Protein AF-A0A392RJW7-F1 (afdb_monomer)

Structure (mmCIF, N/CA/C/O backbone):
data_AF-A0A392RJW7-F1
#
_entry.id   AF-A0A392RJW7-F1
#
loop_
_atom_site.group_PDB
_atom_site.id
_atom_site.type_symbol
_atom_site.label_atom_id
_atom_site.label_alt_id
_atom_site.label_comp_id
_atom_site.label_asym_id
_atom_site.label_entity_id
_atom_site.label_seq_id
_atom_site.pdbx_PDB_ins_code
_atom_site.Cartn_x
_atom_site.Cartn_y
_atom_site.Cartn_z
_atom_site.occupancy
_atom_site.B_iso_or_equiv
_atom_site.auth_seq_id
_atom_site.auth_comp_id
_atom_site.auth_asym_id
_atom_site.auth_atom_id
_atom_site.pdbx_PDB_model_num
ATOM 1 N N . ARG A 1 1 ? 15.825 -27.361 -52.967 1.00 42.56 1 ARG A N 1
ATOM 2 C CA . ARG A 1 1 ? 14.727 -28.196 -52.415 1.00 42.56 1 ARG A CA 1
ATOM 3 C C . ARG A 1 1 ? 14.555 -27.790 -50.959 1.00 42.56 1 ARG A C 1
ATOM 5 O O . ARG A 1 1 ? 15.511 -27.941 -50.215 1.00 42.56 1 ARG A O 1
ATOM 12 N N . GLY A 1 2 ? 13.421 -27.179 -50.606 1.00 60.03 2 GLY A N 1
ATOM 13 C CA . GLY A 1 2 ? 13.157 -26.692 -49.248 1.00 60.03 2 GLY A CA 1
ATOM 14 C C . GLY A 1 2 ? 12.877 -27.842 -48.283 1.00 60.03 2 GLY A C 1
ATOM 15 O O . GLY A 1 2 ? 12.323 -28.866 -48.684 1.00 60.03 2 GLY A O 1
ATOM 16 N N . ARG A 1 3 ? 13.305 -27.680 -47.032 1.00 63.97 3 ARG A N 1
ATOM 17 C CA . ARG A 1 3 ? 13.046 -28.620 -45.939 1.00 63.97 3 ARG A CA 1
ATOM 18 C C . ARG A 1 3 ? 11.544 -28.602 -45.637 1.00 63.97 3 ARG A C 1
ATOM 20 O O . ARG A 1 3 ? 10.955 -27.529 -45.546 1.00 63.97 3 ARG A O 1
ATOM 27 N N . THR A 1 4 ? 10.916 -29.767 -45.520 1.00 59.84 4 THR A N 1
ATOM 28 C CA . THR A 1 4 ? 9.523 -29.871 -45.067 1.00 59.84 4 THR A CA 1
ATOM 29 C C . THR A 1 4 ? 9.459 -29.436 -43.609 1.00 59.84 4 THR A C 1
ATOM 31 O O . THR A 1 4 ? 9.962 -30.140 -42.737 1.00 59.84 4 THR A O 1
ATOM 34 N N . VAL A 1 5 ? 8.897 -28.253 -43.378 1.00 61.53 5 VAL A N 1
ATOM 35 C CA . VAL A 1 5 ? 8.607 -27.700 -42.052 1.00 61.53 5 VAL A CA 1
ATOM 36 C C . VAL A 1 5 ? 7.515 -28.570 -41.429 1.00 61.53 5 VAL A C 1
ATOM 38 O O . VAL A 1 5 ? 6.414 -28.649 -41.972 1.00 61.53 5 VAL A O 1
ATOM 41 N N . VAL A 1 6 ? 7.840 -29.293 -40.355 1.00 71.94 6 VAL A N 1
ATOM 42 C CA . VAL A 1 6 ? 6.910 -30.218 -39.678 1.00 71.94 6 VAL A CA 1
ATOM 43 C C . VAL A 1 6 ? 6.110 -29.466 -38.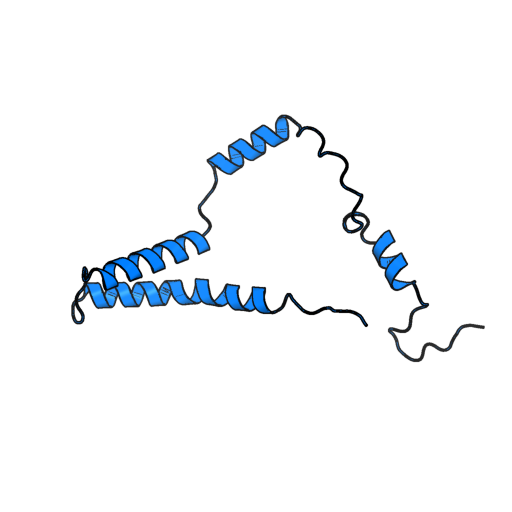615 1.00 71.94 6 VAL A C 1
ATOM 45 O O . VAL A 1 6 ? 4.951 -29.787 -38.361 1.00 71.94 6 VAL A O 1
ATOM 48 N N . ASN A 1 7 ? 6.705 -28.423 -38.038 1.00 72.69 7 ASN A N 1
ATOM 49 C CA . ASN A 1 7 ? 6.093 -27.546 -37.056 1.00 72.69 7 ASN A CA 1
ATOM 50 C C . ASN A 1 7 ? 6.225 -26.082 -37.500 1.00 72.69 7 ASN A C 1
ATOM 52 O O . ASN A 1 7 ? 7.284 -25.665 -37.955 1.00 72.69 7 ASN A O 1
ATOM 56 N N . ALA A 1 8 ? 5.177 -25.277 -37.311 1.00 70.19 8 ALA A N 1
ATOM 57 C CA . ALA A 1 8 ? 5.184 -23.839 -37.605 1.00 70.19 8 ALA A CA 1
ATOM 58 C C . ALA A 1 8 ? 6.285 -23.048 -36.861 1.00 70.19 8 ALA A C 1
ATOM 60 O O . ALA A 1 8 ? 6.566 -21.909 -37.222 1.00 70.19 8 ALA A O 1
ATOM 61 N N . TRP A 1 9 ? 6.905 -23.650 -35.842 1.00 69.88 9 TRP A N 1
ATOM 62 C CA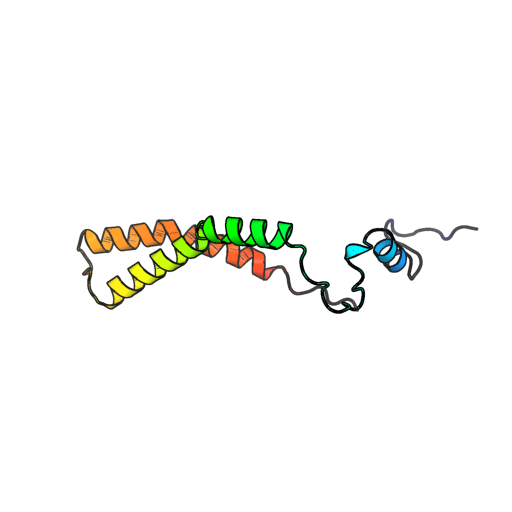 . TRP A 1 9 ? 8.007 -23.082 -35.064 1.00 69.88 9 TRP A CA 1
ATOM 63 C C . TRP A 1 9 ? 9.393 -23.635 -35.432 1.00 69.88 9 TRP A C 1
ATOM 65 O O . TRP A 1 9 ? 10.384 -23.224 -34.820 1.00 69.88 9 TRP A O 1
ATOM 75 N N . ASP A 1 10 ? 9.491 -24.541 -36.413 1.00 77.69 10 ASP A N 1
ATOM 76 C CA . ASP A 1 10 ? 10.781 -25.038 -36.893 1.00 77.69 10 ASP A CA 1
ATOM 77 C C . ASP A 1 10 ? 11.534 -23.908 -37.599 1.00 77.69 10 ASP A C 1
ATOM 79 O O . ASP A 1 10 ? 11.082 -23.342 -38.594 1.00 77.69 10 ASP A O 1
ATOM 83 N N . HIS A 1 11 ? 12.717 -23.599 -37.091 1.00 78.56 11 HIS A N 1
ATOM 84 C CA . HIS A 1 11 ? 13.624 -22.620 -37.667 1.00 78.56 11 HIS A CA 1
ATOM 85 C C . HIS A 1 11 ? 15.017 -23.229 -37.772 1.00 78.56 11 HIS A C 1
ATOM 87 O O . HIS A 1 11 ? 15.367 -24.172 -37.057 1.00 78.56 11 HIS A O 1
ATOM 93 N N . GLU A 1 12 ? 15.824 -22.707 -38.692 1.00 81.88 12 GLU A N 1
ATOM 94 C CA . GLU A 1 12 ? 17.213 -23.136 -38.801 1.00 81.88 12 GLU A CA 1
ATOM 95 C C . GLU A 1 12 ? 17.966 -22.819 -37.505 1.00 81.88 12 GLU A C 1
ATOM 97 O O . GLU A 1 12 ? 17.733 -21.787 -36.867 1.00 81.88 12 GLU A O 1
ATOM 102 N N . ALA A 1 13 ? 18.865 -23.718 -37.099 1.00 80.38 13 ALA A N 1
ATOM 103 C CA . ALA A 1 13 ? 19.672 -23.523 -35.903 1.00 80.38 13 ALA A CA 1
ATOM 104 C C . ALA A 1 13 ? 20.426 -22.185 -36.006 1.00 80.38 13 ALA A C 1
ATOM 106 O O . ALA A 1 13 ? 21.161 -21.952 -36.961 1.00 80.38 13 ALA A O 1
ATOM 107 N N . GLY A 1 14 ? 20.207 -21.294 -35.037 1.00 80.25 14 GLY A N 1
ATOM 108 C CA . GLY A 1 14 ? 20.784 -19.946 -35.021 1.00 80.25 14 GLY A CA 1
ATOM 109 C C . GLY A 1 14 ? 19.898 -18.837 -35.605 1.00 80.25 14 GLY A C 1
ATOM 110 O O . GLY A 1 14 ? 20.158 -17.673 -35.308 1.00 80.25 14 GLY A O 1
ATOM 111 N N . TYR A 1 15 ? 18.815 -19.150 -36.332 1.00 85.19 15 TYR A N 1
ATOM 112 C CA . TYR A 1 15 ? 17.902 -18.137 -36.887 1.00 85.19 15 TYR A CA 1
ATOM 113 C C . TYR A 1 15 ? 17.269 -17.266 -35.798 1.00 85.19 15 TYR A C 1
ATOM 115 O O . TYR A 1 15 ? 17.262 -16.047 -35.919 1.00 85.19 15 TYR A O 1
ATOM 123 N N . MET A 1 16 ? 16.796 -17.867 -34.700 1.00 81.69 16 MET A N 1
ATOM 124 C CA . MET A 1 16 ? 16.212 -17.099 -33.594 1.00 81.69 16 MET A CA 1
ATOM 125 C C . MET A 1 16 ? 17.242 -16.195 -32.914 1.00 81.69 16 MET A C 1
ATOM 127 O O . MET A 1 16 ? 16.924 -15.059 -32.586 1.00 81.69 16 MET A O 1
ATOM 131 N N . MET A 1 17 ? 18.485 -16.657 -32.758 1.00 78.38 17 MET A N 1
ATOM 132 C CA . MET A 1 17 ? 19.566 -15.842 -32.196 1.00 78.38 17 MET A CA 1
ATOM 133 C C . MET A 1 17 ? 19.878 -14.644 -33.102 1.00 78.38 17 MET A C 1
ATOM 135 O O . MET A 1 17 ? 19.925 -13.511 -32.634 1.00 78.38 17 MET A O 1
ATOM 139 N N . TRP A 1 18 ? 20.027 -14.882 -34.408 1.00 82.75 18 TRP A N 1
ATOM 140 C CA . TRP A 1 18 ? 20.223 -13.819 -35.394 1.00 82.75 18 TRP A CA 1
ATOM 141 C C . TRP A 1 18 ? 19.052 -12.831 -35.401 1.00 82.75 18 TRP A C 1
ATOM 143 O O . TRP A 1 18 ? 19.267 -11.621 -35.336 1.00 82.75 18 TRP A O 1
ATOM 153 N N . PHE A 1 19 ? 17.817 -13.341 -35.403 1.00 81.50 19 PHE A N 1
ATOM 154 C CA . PHE A 1 19 ? 16.611 -12.524 -35.354 1.00 81.50 19 PHE A CA 1
ATOM 155 C C . PHE A 1 19 ? 16.606 -11.634 -34.110 1.00 81.50 19 PHE A C 1
ATOM 157 O O . PHE A 1 19 ? 16.348 -10.442 -34.234 1.00 81.50 19 PHE A O 1
ATOM 164 N N . TYR A 1 20 ? 16.955 -12.163 -32.933 1.00 79.06 20 TYR A N 1
ATOM 165 C CA . TYR A 1 20 ? 17.059 -11.381 -31.697 1.00 79.06 20 TYR A CA 1
ATOM 166 C C . TYR A 1 20 ? 18.135 -10.292 -31.766 1.00 79.06 20 TYR A C 1
ATOM 168 O O . TYR A 1 20 ? 17.847 -9.149 -31.417 1.00 79.06 20 TYR A O 1
ATOM 176 N N . ILE A 1 21 ? 19.336 -10.614 -32.258 1.00 76.50 21 ILE A N 1
ATOM 177 C CA . ILE A 1 21 ? 20.446 -9.655 -32.388 1.00 76.50 21 ILE A CA 1
ATOM 178 C C . ILE A 1 21 ? 20.064 -8.490 -33.313 1.00 76.50 21 ILE A C 1
ATOM 180 O O . ILE A 1 21 ? 20.352 -7.335 -33.008 1.00 76.50 21 ILE A O 1
ATOM 184 N N . VAL A 1 22 ? 19.393 -8.778 -34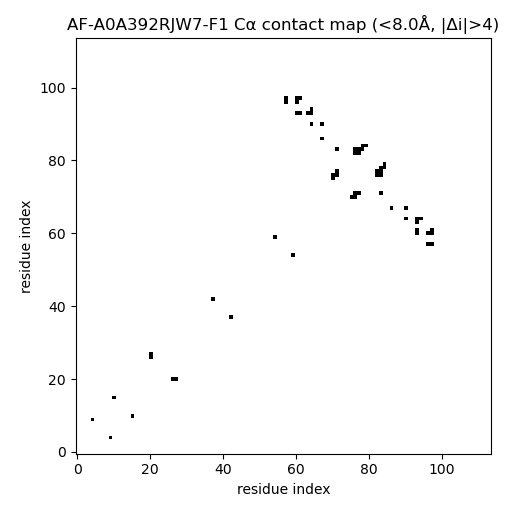.432 1.00 76.19 22 VAL A N 1
ATOM 185 C CA . VAL A 1 22 ? 19.028 -7.759 -35.428 1.00 76.19 22 VAL A CA 1
ATOM 186 C C . VAL A 1 22 ? 17.786 -6.962 -35.018 1.00 76.19 22 VAL A C 1
ATOM 188 O O . VAL A 1 22 ? 17.737 -5.755 -35.239 1.00 76.19 22 VAL A O 1
ATOM 191 N N . SER A 1 23 ? 16.777 -7.606 -34.422 1.00 76.88 23 SER A N 1
ATOM 192 C CA . SER A 1 23 ? 15.519 -6.938 -34.045 1.00 76.88 23 SER A CA 1
ATOM 193 C C . SER A 1 23 ? 15.601 -6.166 -32.727 1.00 76.88 23 SER A C 1
ATOM 195 O O . SER A 1 23 ? 14.840 -5.219 -32.539 1.00 76.88 23 SER A O 1
ATOM 197 N N . HIS A 1 24 ? 16.520 -6.531 -31.827 1.00 70.19 24 HIS A N 1
ATOM 198 C CA . HIS A 1 24 ? 16.652 -5.912 -30.506 1.00 70.19 24 HIS A CA 1
ATOM 199 C C . HIS A 1 24 ? 18.087 -5.429 -30.235 1.00 70.19 24 HIS A C 1
ATOM 201 O O . HIS A 1 24 ? 18.726 -5.898 -29.290 1.00 70.19 24 HIS A O 1
ATOM 207 N N . PRO A 1 25 ? 18.599 -4.443 -30.996 1.00 61.66 25 PRO A N 1
ATOM 208 C CA . PRO A 1 25 ? 19.969 -3.945 -30.835 1.00 61.66 25 PRO A CA 1
ATOM 209 C C . PRO A 1 25 ? 20.255 -3.379 -29.431 1.00 61.66 25 PRO A C 1
ATOM 211 O O . PRO A 1 25 ? 21.397 -3.391 -28.988 1.00 61.66 25 PRO A O 1
ATOM 214 N N . ILE A 1 26 ? 19.220 -2.943 -28.702 1.00 62.50 26 ILE A N 1
ATOM 215 C CA . ILE A 1 26 ? 19.312 -2.424 -27.324 1.00 62.50 26 ILE A CA 1
ATOM 216 C C . ILE A 1 26 ? 19.550 -3.546 -26.292 1.00 62.50 26 ILE A C 1
ATOM 218 O O . ILE A 1 26 ? 20.050 -3.285 -25.202 1.00 62.50 26 ILE A O 1
ATOM 222 N N . LEU A 1 27 ? 19.198 -4.799 -26.612 1.00 57.84 27 LEU A N 1
ATOM 223 C CA . LEU A 1 27 ? 19.324 -5.943 -25.697 1.00 57.84 27 LEU A CA 1
ATOM 224 C C . LEU A 1 27 ? 20.648 -6.700 -25.846 1.00 57.84 27 LEU A C 1
ATOM 226 O O . LEU A 1 27 ? 20.948 -7.554 -25.011 1.00 57.84 27 LEU A O 1
ATOM 230 N N . CYS A 1 28 ? 21.451 -6.403 -26.871 1.00 56.56 28 CYS A N 1
ATOM 231 C CA . CYS A 1 28 ? 22.839 -6.844 -26.887 1.00 56.56 28 CYS A CA 1
ATOM 232 C C . CYS A 1 28 ? 23.588 -6.049 -25.813 1.00 56.56 28 CYS A C 1
ATOM 234 O O . CYS A 1 28 ? 23.638 -4.823 -25.915 1.00 56.56 28 CYS A O 1
ATOM 236 N N . PRO A 1 29 ? 24.179 -6.701 -24.796 1.00 55.22 29 PRO A N 1
ATOM 237 C CA . PRO A 1 29 ? 25.005 -6.003 -23.832 1.00 55.22 29 PRO A CA 1
ATOM 238 C C . PRO A 1 29 ? 26.271 -5.561 -24.565 1.00 55.22 29 PRO A C 1
ATOM 240 O O . PRO A 1 29 ? 27.254 -6.296 -24.656 1.00 55.22 29 PRO A O 1
ATOM 243 N N . VAL A 1 30 ? 26.229 -4.363 -25.144 1.00 59.69 30 VAL A N 1
ATOM 244 C CA . VAL A 1 30 ? 27.434 -3.614 -25.476 1.00 59.69 30 VAL A CA 1
ATOM 245 C C . VAL A 1 30 ? 28.185 -3.528 -24.156 1.00 59.69 30 VAL A C 1
ATOM 247 O O . VAL A 1 30 ? 27.618 -3.050 -23.173 1.00 59.69 30 VAL A O 1
ATOM 250 N N . GLN A 1 31 ? 29.394 -4.096 -24.091 1.00 61.31 31 GLN A N 1
ATOM 251 C CA . GLN A 1 31 ? 30.247 -3.972 -22.910 1.00 61.31 31 GLN A CA 1
ATOM 252 C C . GLN A 1 31 ? 30.270 -2.490 -22.554 1.00 61.31 31 GLN A C 1
ATOM 254 O O . GLN A 1 31 ? 30.708 -1.685 -23.373 1.00 61.31 31 GLN A O 1
ATOM 259 N N . ALA A 1 32 ? 29.669 -2.137 -21.417 1.00 56.66 32 ALA A N 1
ATOM 260 C CA . ALA A 1 32 ? 29.428 -0.749 -21.076 1.00 56.66 32 ALA A CA 1
ATOM 261 C C . ALA A 1 32 ? 30.790 -0.068 -20.938 1.00 56.66 32 ALA A C 1
ATOM 263 O O . ALA A 1 32 ? 31.496 -0.267 -19.950 1.00 56.66 32 ALA A O 1
ATOM 264 N N . ALA A 1 33 ? 31.185 0.679 -21.970 1.00 65.44 33 ALA A N 1
ATOM 265 C CA . ALA A 1 33 ? 32.205 1.697 -21.822 1.00 65.44 33 ALA A CA 1
ATOM 266 C C . ALA A 1 33 ? 31.733 2.650 -20.718 1.00 65.44 33 ALA A C 1
ATOM 268 O O . ALA A 1 33 ? 30.520 2.820 -20.551 1.00 65.44 33 ALA A O 1
ATOM 269 N N . GLU A 1 34 ? 32.682 3.208 -19.960 1.00 62.47 34 GLU A N 1
ATOM 270 C CA . GLU A 1 34 ? 32.399 4.167 -18.889 1.00 62.47 34 GLU A CA 1
ATOM 271 C C . GLU A 1 34 ? 31.282 5.121 -19.307 1.00 62.47 34 GLU A C 1
ATOM 273 O O . GLU A 1 34 ? 31.311 5.687 -20.404 1.00 62.47 34 GLU A O 1
ATOM 278 N N . GLU A 1 35 ? 30.264 5.215 -18.451 1.00 68.19 35 GLU A N 1
ATOM 279 C CA . GLU A 1 35 ? 29.070 5.995 -18.734 1.00 68.19 35 GLU A CA 1
ATOM 280 C C . GLU A 1 35 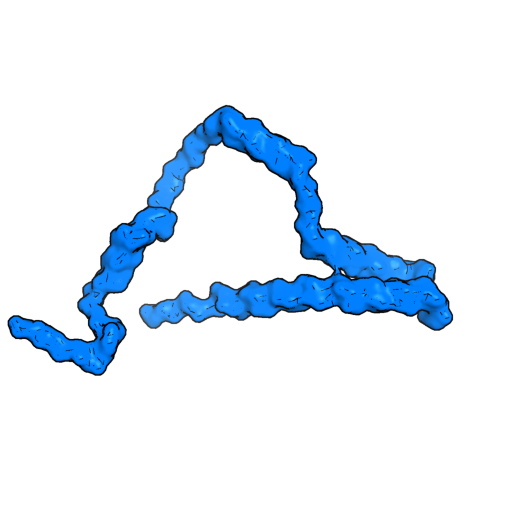? 29.521 7.438 -19.010 1.00 68.19 35 GLU A C 1
ATOM 282 O O . GLU A 1 35 ? 30.159 8.047 -18.143 1.00 68.19 35 GLU A O 1
ATOM 287 N N . PRO A 1 36 ? 29.295 7.976 -20.224 1.00 73.50 36 PRO A N 1
ATOM 288 C CA . PRO A 1 36 ? 29.755 9.315 -20.547 1.00 73.50 36 PRO A CA 1
ATOM 289 C C . PRO A 1 36 ? 29.151 10.310 -19.548 1.00 73.50 36 PRO A C 1
ATOM 291 O O . PRO A 1 36 ? 28.025 10.094 -19.082 1.00 73.50 36 PRO A O 1
ATOM 294 N N . PRO A 1 37 ? 29.868 11.400 -19.213 1.00 78.94 37 PRO A N 1
ATOM 295 C CA . PRO A 1 37 ? 29.366 12.382 -18.264 1.00 78.94 37 PRO A CA 1
ATOM 296 C C . PRO A 1 37 ? 27.984 12.857 -18.711 1.00 78.94 37 PRO A C 1
ATOM 298 O O . PRO A 1 37 ? 27.776 13.196 -19.883 1.00 78.94 37 PRO A O 1
ATOM 301 N N . ARG A 1 38 ? 27.024 12.818 -17.781 1.00 81.00 38 ARG A N 1
ATOM 302 C CA . ARG A 1 38 ? 25.633 13.153 -18.086 1.00 81.00 38 ARG A CA 1
ATOM 303 C C . ARG A 1 38 ? 25.563 14.594 -18.595 1.00 81.00 38 ARG A C 1
ATOM 305 O O . ARG A 1 38 ? 26.249 15.467 -18.064 1.00 81.00 38 ARG A O 1
ATOM 312 N N . PRO A 1 39 ? 24.754 14.868 -19.628 1.00 89.25 39 PRO A N 1
ATOM 313 C CA . PRO A 1 39 ? 24.609 16.226 -20.118 1.00 89.25 39 PRO A CA 1
ATOM 314 C C . PRO A 1 39 ? 23.931 17.101 -19.046 1.00 89.25 39 PRO A C 1
ATOM 316 O O . PRO A 1 39 ? 23.009 16.621 -18.384 1.00 89.25 39 PRO A O 1
ATOM 319 N N . PRO A 1 40 ? 24.297 18.391 -18.918 1.00 82.69 40 PRO A N 1
ATOM 320 C CA . PRO A 1 40 ? 23.777 19.280 -17.869 1.00 82.69 40 PRO A CA 1
ATOM 321 C C . PRO A 1 40 ? 22.247 19.357 -17.842 1.00 82.69 40 PRO A C 1
ATOM 323 O O . PRO A 1 40 ? 21.620 19.389 -16.790 1.00 82.69 40 PRO A O 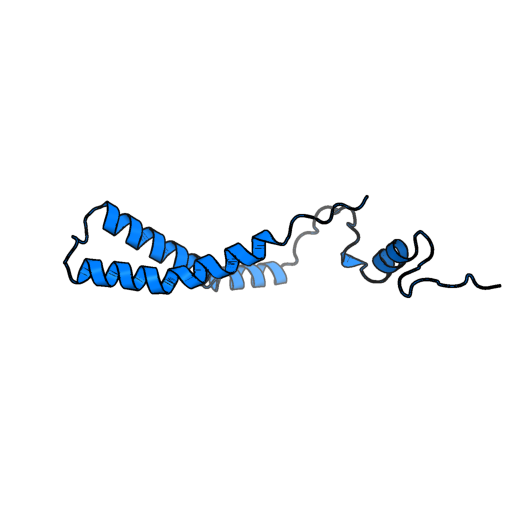1
ATOM 326 N N . ASN A 1 41 ? 21.625 19.317 -19.021 1.00 85.88 41 ASN A N 1
ATOM 327 C CA . ASN A 1 41 ? 20.172 19.361 -19.171 1.00 85.88 41 ASN A CA 1
ATOM 328 C C . ASN A 1 41 ? 19.489 18.168 -18.481 1.00 85.88 41 ASN A C 1
ATOM 330 O O . ASN A 1 41 ? 18.368 18.286 -18.005 1.00 85.88 41 ASN A O 1
ATOM 334 N N . LEU A 1 42 ? 20.163 17.017 -18.436 1.00 83.44 42 LEU A N 1
ATOM 335 C CA . LEU A 1 42 ? 19.656 15.805 -17.803 1.00 83.44 42 LEU A CA 1
ATOM 336 C C . LEU A 1 42 ? 19.833 15.855 -16.280 1.00 83.44 42 LEU A C 1
ATOM 338 O O . LEU A 1 42 ? 18.980 15.341 -15.568 1.00 83.44 42 LEU A O 1
ATOM 342 N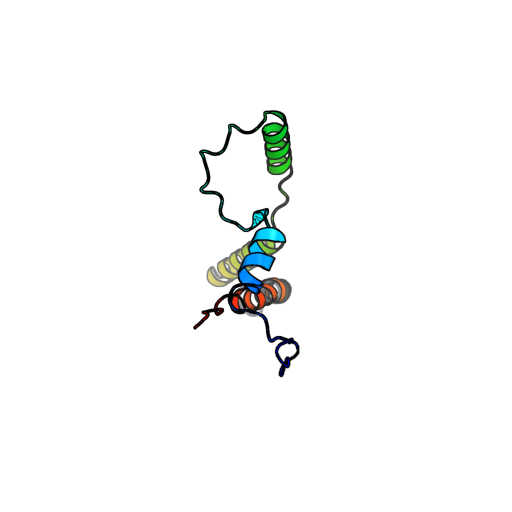 N . GLU A 1 43 ? 20.868 16.528 -15.771 1.00 83.88 43 GLU A N 1
ATOM 343 C CA . GLU A 1 43 ? 21.011 16.793 -14.331 1.00 83.88 43 GLU A CA 1
ATOM 344 C C . GLU A 1 43 ? 19.898 17.703 -13.807 1.00 83.88 43 GLU A C 1
ATOM 346 O O . GLU A 1 43 ? 19.339 17.429 -12.749 1.00 83.88 43 GLU A O 1
ATOM 351 N N . VAL A 1 44 ? 19.521 18.733 -14.575 1.00 84.38 44 VAL A N 1
ATOM 352 C CA . VAL A 1 44 ? 18.394 19.617 -14.231 1.00 84.38 44 VAL A CA 1
ATOM 353 C C . VAL A 1 44 ? 17.086 18.829 -14.160 1.00 84.38 44 VAL A C 1
ATOM 355 O O . VAL A 1 44 ? 16.362 18.946 -13.177 1.00 84.38 44 VAL A O 1
ATOM 358 N N . LEU A 1 45 ? 16.814 17.968 -15.147 1.00 86.38 45 LEU A N 1
ATOM 359 C CA . LEU A 1 45 ? 15.612 17.127 -15.150 1.00 86.38 45 LEU A CA 1
ATOM 360 C C . LEU A 1 45 ? 15.590 16.127 -13.985 1.00 86.38 45 LEU A C 1
ATOM 362 O O . LEU A 1 45 ? 14.532 15.899 -13.405 1.00 86.38 45 LEU A O 1
ATOM 366 N N . ILE A 1 46 ? 16.739 15.545 -13.619 1.00 84.38 46 ILE A N 1
ATOM 367 C CA . ILE A 1 46 ? 16.844 14.662 -12.448 1.00 84.38 46 ILE A CA 1
ATOM 368 C C . ILE A 1 46 ? 16.580 15.449 -11.164 1.00 84.38 46 ILE A C 1
ATOM 370 O O . ILE A 1 46 ? 15.774 15.008 -10.354 1.00 84.38 46 ILE A O 1
ATOM 374 N N . ALA A 1 47 ? 17.199 16.618 -10.990 1.00 83.25 47 ALA A N 1
ATOM 375 C CA . ALA A 1 47 ? 17.006 17.447 -9.802 1.00 83.25 47 ALA A CA 1
ATOM 376 C C . ALA A 1 47 ? 15.547 17.918 -9.659 1.00 83.25 47 ALA A C 1
ATOM 378 O O . ALA A 1 47 ? 14.978 17.890 -8.565 1.00 83.25 47 ALA A O 1
ATOM 379 N N . GLU A 1 48 ? 14.907 18.303 -10.765 1.00 82.00 48 GLU A N 1
ATOM 380 C CA . GLU A 1 48 ? 13.478 18.623 -10.797 1.00 82.00 48 GLU A CA 1
ATOM 381 C C . GLU A 1 48 ? 12.615 17.400 -10.466 1.00 82.00 48 GLU A C 1
ATOM 383 O O . GLU A 1 48 ? 11.651 17.518 -9.710 1.00 82.00 48 GLU A O 1
ATOM 388 N N . GLN A 1 49 ? 12.957 16.219 -10.983 1.00 79.19 49 GLN A N 1
ATOM 389 C CA . GLN A 1 49 ? 12.233 14.983 -10.690 1.00 79.19 49 GLN A CA 1
ATOM 390 C C . GLN A 1 49 ? 12.395 14.545 -9.227 1.00 79.19 49 GLN A C 1
ATOM 392 O O . GLN A 1 49 ? 11.418 14.120 -8.618 1.00 79.19 49 GLN A O 1
ATOM 397 N N . GLU A 1 50 ? 13.588 14.675 -8.646 1.00 80.94 50 GLU A N 1
ATOM 398 C CA . GLU A 1 50 ? 13.847 14.405 -7.227 1.00 80.94 50 GLU A CA 1
ATOM 399 C C . GLU A 1 50 ? 13.084 15.381 -6.324 1.00 80.94 50 GLU A C 1
ATOM 401 O O . GLU A 1 50 ? 12.483 14.967 -5.334 1.00 80.94 50 GLU A O 1
ATOM 406 N N . THR A 1 51 ? 13.027 16.661 -6.705 1.00 78.56 51 THR A N 1
ATOM 407 C CA . THR A 1 51 ? 12.252 17.688 -5.985 1.00 78.56 51 THR A CA 1
ATOM 408 C C . THR A 1 51 ? 10.749 17.407 -6.037 1.00 78.56 51 THR A C 1
ATOM 410 O O . THR A 1 51 ? 10.030 17.668 -5.075 1.00 78.56 51 THR A O 1
ATOM 413 N N . ASN A 1 52 ? 10.271 16.847 -7.149 1.00 75.50 52 ASN A N 1
ATOM 414 C CA . ASN A 1 52 ? 8.872 16.473 -7.353 1.00 75.50 52 ASN A CA 1
ATOM 415 C C . ASN A 1 52 ? 8.591 14.997 -7.040 1.00 75.50 52 ASN A C 1
ATOM 417 O O . ASN A 1 52 ? 7.567 14.468 -7.482 1.00 75.50 52 ASN A O 1
ATOM 421 N N . ASN A 1 53 ? 9.484 14.311 -6.321 1.00 77.88 53 ASN A N 1
ATOM 422 C CA . ASN A 1 53 ? 9.318 12.893 -6.050 1.00 77.88 53 ASN A CA 1
ATOM 423 C C . ASN A 1 53 ? 8.117 12.671 -5.120 1.00 77.88 53 ASN A C 1
ATOM 425 O O . ASN A 1 53 ? 8.186 12.872 -3.907 1.00 77.88 53 ASN A O 1
ATOM 429 N N . VAL A 1 54 ? 6.989 12.283 -5.712 1.00 76.38 54 VAL A N 1
ATOM 430 C CA . VAL A 1 54 ? 5.792 11.867 -4.984 1.00 76.38 54 VAL A CA 1
ATOM 431 C C . VAL A 1 54 ? 6.062 10.469 -4.427 1.00 76.38 54 VAL A C 1
ATOM 433 O O . VAL A 1 54 ? 6.432 9.590 -5.210 1.00 76.38 54 VAL A O 1
ATOM 436 N N . PRO A 1 55 ? 5.872 10.236 -3.114 1.00 74.75 55 PRO A N 1
ATOM 437 C CA . PRO A 1 55 ? 6.135 8.930 -2.526 1.00 74.75 55 PRO A CA 1
ATOM 438 C C . PRO A 1 55 ? 5.356 7.833 -3.261 1.00 74.75 55 PRO A C 1
ATOM 440 O O . PRO A 1 55 ? 4.181 8.017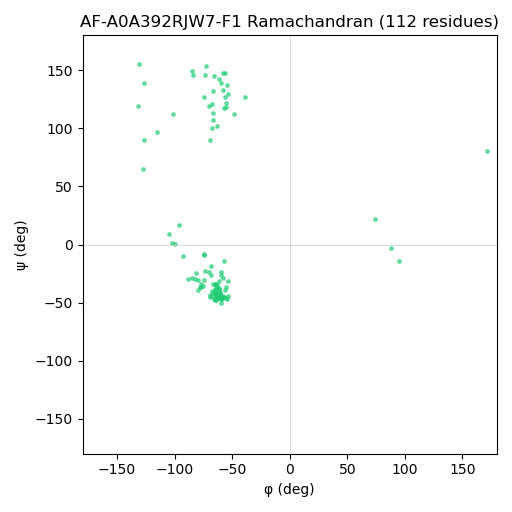 -3.603 1.00 74.75 55 PRO A O 1
ATOM 443 N N . ASP A 1 56 ? 6.011 6.693 -3.513 1.00 83.94 56 ASP A N 1
ATOM 444 C CA . ASP A 1 56 ? 5.367 5.547 -4.161 1.00 83.94 56 ASP A CA 1
ATOM 445 C C . ASP A 1 56 ? 4.140 5.167 -3.327 1.00 83.94 56 ASP A C 1
ATOM 447 O O . ASP A 1 56 ? 4.229 4.935 -2.123 1.00 83.94 56 ASP A O 1
ATOM 451 N N . THR A 1 57 ? 2.969 5.080 -3.958 1.00 84.12 57 THR A N 1
ATOM 452 C CA . THR A 1 57 ? 1.724 4.726 -3.266 1.00 84.12 57 THR A CA 1
ATOM 453 C C . THR A 1 57 ? 1.865 3.411 -2.494 1.00 84.12 57 THR A C 1
ATOM 455 O O . THR A 1 57 ? 1.268 3.243 -1.435 1.00 84.12 57 THR A O 1
ATOM 458 N N . LEU A 1 58 ? 2.691 2.480 -2.983 1.00 87.31 58 LEU A N 1
ATOM 459 C CA . LEU A 1 58 ? 2.975 1.230 -2.278 1.00 87.31 58 LEU A CA 1
ATOM 460 C C . LEU A 1 58 ? 3.903 1.398 -1.076 1.00 87.31 58 LEU A C 1
ATOM 462 O O . LEU A 1 58 ? 3.802 0.611 -0.137 1.00 87.31 58 LEU A O 1
ATOM 466 N N . GLU A 1 59 ? 4.815 2.362 -1.119 1.00 88.06 59 GLU A N 1
ATOM 467 C CA . GLU A 1 59 ? 5.657 2.728 0.019 1.00 88.06 59 GLU A CA 1
ATOM 468 C C . GLU A 1 59 ? 4.785 3.315 1.126 1.00 88.06 59 GLU A C 1
ATOM 470 O O . GLU A 1 59 ? 4.773 2.772 2.225 1.00 88.06 59 GLU A O 1
ATOM 475 N N . ILE A 1 60 ? 3.883 4.239 0.777 1.00 90.62 60 ILE A N 1
ATOM 476 C CA . ILE A 1 60 ? 2.874 4.773 1.703 1.00 90.62 60 ILE A CA 1
ATOM 477 C C . ILE A 1 60 ? 2.047 3.641 2.333 1.00 90.62 60 ILE A C 1
ATOM 479 O O . ILE A 1 60 ? 1.865 3.604 3.548 1.00 90.62 60 ILE A O 1
ATOM 483 N N . CYS A 1 61 ? 1.560 2.676 1.542 1.00 92.25 61 CYS A N 1
ATOM 484 C CA . CYS A 1 61 ? 0.807 1.543 2.093 1.00 92.25 61 CYS A CA 1
ATOM 485 C C . CYS A 1 61 ? 1.639 0.668 3.047 1.00 92.25 61 CYS A C 1
ATOM 487 O O . CYS A 1 61 ? 1.085 0.123 4.002 1.00 92.25 61 CYS A O 1
ATOM 489 N N . ARG A 1 62 ? 2.945 0.497 2.795 1.00 92.06 62 ARG A N 1
ATOM 490 C CA . ARG A 1 62 ? 3.836 -0.255 3.696 1.00 92.06 62 ARG A CA 1
ATOM 491 C C . ARG A 1 62 ? 4.059 0.490 4.998 1.00 92.06 62 ARG A C 1
ATOM 493 O O . ARG A 1 62 ? 4.000 -0.143 6.047 1.00 92.06 62 ARG A O 1
ATOM 500 N N . ASP A 1 63 ? 4.276 1.794 4.916 1.00 94.00 63 ASP A N 1
ATOM 501 C CA . ASP A 1 63 ? 4.522 2.640 6.077 1.00 94.00 63 ASP A CA 1
ATOM 502 C C . ASP A 1 63 ? 3.291 2.673 6.978 1.00 94.00 63 ASP A C 1
ATOM 504 O O . ASP A 1 63 ? 3.399 2.377 8.163 1.00 94.00 63 ASP A O 1
ATOM 508 N N . VAL A 1 64 ? 2.098 2.873 6.403 1.00 94.44 64 VAL A N 1
ATOM 509 C CA . VAL A 1 64 ? 0.827 2.811 7.145 1.00 94.44 64 VAL A CA 1
ATOM 510 C C . VAL A 1 64 ? 0.644 1.458 7.835 1.00 94.44 64 VAL A C 1
ATOM 512 O O . VAL A 1 64 ? 0.274 1.412 9.005 1.00 94.44 64 VAL A O 1
ATOM 515 N N . ARG A 1 65 ? 0.914 0.344 7.140 1.00 95.44 65 ARG A N 1
ATOM 516 C CA . ARG A 1 65 ? 0.814 -0.993 7.743 1.00 95.44 65 ARG A CA 1
ATOM 517 C C . ARG A 1 65 ? 1.800 -1.158 8.902 1.00 95.44 65 ARG A C 1
ATOM 519 O O . ARG A 1 65 ? 1.427 -1.702 9.934 1.00 95.44 65 ARG A O 1
ATOM 526 N N . ASN A 1 66 ? 3.051 -0.735 8.721 1.00 95.69 66 ASN A N 1
ATOM 527 C CA . ASN A 1 66 ? 4.086 -0.853 9.748 1.00 95.69 66 ASN A CA 1
ATOM 528 C C . ASN A 1 66 ? 3.748 -0.012 10.979 1.00 95.69 66 ASN A C 1
ATOM 530 O O . ASN A 1 66 ? 3.854 -0.519 12.087 1.00 95.69 66 ASN A O 1
ATOM 534 N N . GLU A 1 67 ? 3.295 1.224 10.781 1.00 96.25 67 GLU A N 1
ATOM 535 C CA . GLU A 1 67 ? 2.901 2.113 11.872 1.00 96.25 67 GLU A CA 1
ATOM 536 C C . GLU A 1 67 ? 1.761 1.506 12.694 1.00 96.25 67 GLU A C 1
ATOM 538 O O . GLU A 1 67 ? 1.884 1.355 13.904 1.00 96.25 67 GLU A O 1
ATOM 543 N N . ILE A 1 68 ? 0.690 1.048 12.033 1.00 95.56 68 ILE A N 1
ATOM 544 C CA . ILE A 1 68 ? -0.446 0.421 12.723 1.00 95.56 68 ILE A CA 1
ATOM 545 C C . ILE A 1 68 ? -0.006 -0.841 13.476 1.00 95.56 68 ILE A C 1
ATOM 547 O O . ILE A 1 68 ? -0.419 -1.051 14.614 1.00 95.56 68 ILE A O 1
ATOM 551 N N . GLN A 1 69 ? 0.841 -1.671 12.863 1.00 95.19 69 GLN A N 1
ATOM 552 C CA . GLN A 1 69 ? 1.385 -2.868 13.503 1.00 95.19 69 GLN A CA 1
ATOM 553 C C . GLN A 1 69 ? 2.170 -2.508 14.775 1.00 95.19 69 GLN A C 1
ATOM 555 O O . GLN A 1 69 ? 1.935 -3.110 15.820 1.00 95.19 69 GLN A O 1
ATOM 560 N N . MET A 1 70 ? 3.052 -1.505 14.708 1.00 95.81 70 MET A N 1
ATOM 561 C CA . MET A 1 70 ? 3.823 -1.046 15.866 1.00 95.81 70 MET A CA 1
ATOM 562 C C . MET A 1 70 ? 2.922 -0.478 16.966 1.00 95.81 70 MET A C 1
ATOM 564 O O . MET A 1 70 ? 3.111 -0.829 18.126 1.00 95.81 70 MET A O 1
ATOM 568 N N . SER A 1 71 ? 1.923 0.342 16.626 1.00 93.94 71 SER A N 1
ATOM 569 C CA . SER A 1 71 ? 0.962 0.884 17.599 1.00 93.94 71 SER A CA 1
ATOM 570 C C . SER A 1 71 ? 0.174 -0.217 18.313 1.00 93.94 71 SER A C 1
ATOM 572 O O . SER A 1 71 ? -0.037 -0.150 19.526 1.00 93.94 71 SER A O 1
ATOM 574 N N . LEU A 1 72 ? -0.240 -1.258 17.583 1.00 93.19 72 LEU A N 1
ATOM 575 C CA . LEU A 1 72 ? -0.923 -2.413 18.169 1.00 93.19 72 LEU A CA 1
ATOM 576 C C . LEU A 1 72 ? 0.006 -3.211 19.095 1.00 93.19 72 LEU A C 1
ATOM 578 O O . LEU A 1 72 ? -0.409 -3.604 20.182 1.00 93.19 72 LEU A O 1
ATOM 582 N N . GLU A 1 73 ? 1.263 -3.419 18.700 1.00 92.94 73 GLU A N 1
ATOM 583 C CA . GLU A 1 73 ? 2.275 -4.099 19.523 1.00 92.94 73 GLU A CA 1
ATOM 584 C C . GLU A 1 73 ? 2.656 -3.294 20.775 1.00 92.94 73 GLU A C 1
ATOM 586 O O . GLU A 1 73 ? 2.899 -3.875 21.833 1.00 92.94 73 GLU A O 1
ATOM 591 N N . ALA A 1 74 ? 2.661 -1.964 20.675 1.00 93.88 74 ALA A N 1
ATOM 592 C CA . ALA A 1 74 ? 2.882 -1.046 21.789 1.00 93.88 74 ALA A CA 1
ATOM 593 C C . ALA A 1 74 ? 1.675 -0.940 22.741 1.00 93.88 74 ALA A C 1
ATOM 595 O O . ALA A 1 74 ? 1.795 -0.348 23.814 1.00 93.88 74 ALA A O 1
ATOM 596 N N . GLY A 1 75 ? 0.525 -1.519 22.377 1.00 91.31 75 GLY A N 1
ATOM 597 C CA . GLY A 1 75 ? -0.698 -1.470 23.178 1.00 91.31 75 GLY A CA 1
ATOM 598 C C . GLY A 1 75 ? -1.394 -0.107 23.158 1.00 91.31 75 GLY A C 1
ATOM 599 O O . GLY A 1 75 ? -2.163 0.196 24.064 1.00 91.31 75 GLY A O 1
ATOM 600 N N . GLU A 1 76 ? -1.149 0.724 22.139 1.00 90.12 76 GLU A N 1
ATOM 601 C CA . GLU A 1 76 ? -1.788 2.045 22.000 1.00 90.12 76 GLU A CA 1
ATOM 602 C C . GLU A 1 76 ? -3.294 1.946 21.713 1.00 90.12 76 GLU A C 1
ATOM 604 O O . GLU A 1 76 ? -4.044 2.902 21.923 1.00 90.12 76 GLU A O 1
ATOM 609 N N . ALA A 1 77 ? -3.748 0.779 21.255 1.00 90.00 77 ALA A N 1
ATOM 610 C CA . ALA A 1 77 ? -5.152 0.443 21.115 1.00 90.00 77 ALA A CA 1
ATOM 611 C C . ALA A 1 77 ? -5.421 -0.935 21.725 1.00 90.00 77 ALA A C 1
ATOM 613 O O . ALA A 1 77 ? -4.878 -1.943 21.276 1.00 90.00 77 ALA A O 1
ATOM 614 N N . GLU A 1 78 ? -6.285 -0.977 22.738 1.00 89.69 78 GLU A N 1
ATOM 615 C CA . GLU A 1 78 ? -6.697 -2.223 23.385 1.00 89.69 78 GLU A CA 1
ATOM 616 C C . GLU A 1 78 ? -7.842 -2.897 22.623 1.00 89.69 78 GLU A C 1
ATOM 618 O O . GLU A 1 78 ? -8.725 -2.233 22.065 1.00 89.69 78 GLU A O 1
ATOM 623 N N . GLU A 1 79 ? -7.852 -4.229 22.628 1.00 89.62 79 GLU A N 1
ATOM 624 C CA . GLU A 1 79 ? -8.910 -5.026 22.012 1.00 89.62 79 GLU A CA 1
ATOM 625 C C . GLU A 1 79 ? -10.284 -4.684 22.618 1.00 89.62 79 GLU A C 1
ATOM 627 O O . GLU A 1 79 ? -10.445 -4.568 23.832 1.00 89.62 79 GLU A O 1
ATOM 632 N N . GLY A 1 80 ? -11.285 -4.483 21.757 1.00 89.50 80 GLY A N 1
ATOM 633 C CA . GLY A 1 80 ? -12.622 -4.031 22.156 1.00 89.50 80 GLY A CA 1
ATOM 634 C C . GLY A 1 80 ? -12.791 -2.509 22.215 1.00 89.50 80 GLY A C 1
ATOM 635 O O . GLY A 1 80 ? -13.903 -2.029 22.450 1.00 89.50 80 GLY A O 1
ATOM 636 N N . THR A 1 81 ? -11.732 -1.733 21.964 1.00 94.06 81 THR A N 1
ATOM 637 C CA . THR A 1 81 ? -11.855 -0.283 21.771 1.00 94.06 81 THR A CA 1
ATOM 638 C C . THR A 1 81 ? -12.207 0.067 20.317 1.00 94.06 81 THR A C 1
ATOM 640 O O . THR A 1 81 ? -11.746 -0.592 19.383 1.00 94.06 81 THR A O 1
ATOM 643 N N . PRO A 1 82 ? -12.943 1.170 20.071 1.00 94.75 82 PRO A N 1
ATOM 644 C CA . PRO A 1 82 ? -13.213 1.639 18.707 1.00 94.75 82 PRO A CA 1
ATOM 645 C C . PRO A 1 82 ? -11.945 1.971 17.901 1.00 94.75 82 PRO A C 1
ATOM 647 O O . PRO A 1 82 ? -11.952 1.921 16.669 1.00 94.75 82 PRO A O 1
ATOM 650 N N . ILE A 1 83 ? -10.857 2.332 18.590 1.00 94.06 83 ILE A N 1
ATOM 651 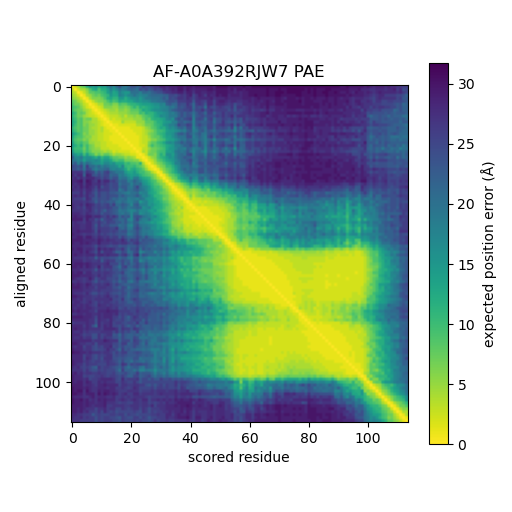C CA . ILE A 1 83 ? -9.559 2.623 17.971 1.00 94.06 83 ILE A CA 1
ATOM 652 C C . ILE A 1 83 ? -8.954 1.331 17.415 1.00 94.06 83 ILE A C 1
ATOM 654 O O . ILE A 1 83 ? -8.533 1.315 16.260 1.00 94.06 83 ILE A O 1
ATOM 658 N N . TYR A 1 84 ? -8.996 0.241 18.185 1.00 94.50 84 TYR A N 1
ATOM 659 C CA . TYR A 1 84 ? -8.523 -1.075 17.755 1.00 94.50 84 TYR A CA 1
ATOM 660 C C . TYR A 1 84 ? -9.270 -1.574 16.513 1.00 94.50 84 TYR A C 1
ATOM 662 O O . TYR A 1 84 ? -8.649 -1.969 15.524 1.00 94.50 84 TYR A O 1
ATOM 670 N N . ASP A 1 85 ? -10.600 -1.448 16.504 1.00 95.25 85 ASP A N 1
ATOM 671 C CA . ASP A 1 85 ? -11.426 -1.805 15.343 1.00 95.25 85 ASP A CA 1
ATOM 672 C C . ASP A 1 85 ? -11.085 -0.962 14.105 1.00 95.25 85 ASP A C 1
ATOM 674 O O . ASP A 1 85 ? -11.073 -1.454 12.971 1.00 95.25 85 ASP A O 1
ATOM 678 N N . THR A 1 86 ? -10.796 0.326 14.310 1.00 96.00 86 THR A N 1
ATOM 679 C CA . THR A 1 86 ? -10.410 1.241 13.231 1.00 96.00 86 THR A CA 1
ATOM 680 C C . THR A 1 86 ? -9.044 0.874 12.658 1.00 96.00 86 THR A C 1
ATOM 682 O O . THR A 1 86 ? -8.900 0.812 11.438 1.00 96.00 86 THR A O 1
ATOM 685 N N . MET A 1 87 ? -8.063 0.576 13.511 1.00 95.44 87 MET A N 1
ATOM 686 C CA . MET A 1 87 ? -6.728 0.130 13.104 1.00 95.44 87 MET A CA 1
ATOM 687 C C . MET A 1 87 ? -6.791 -1.155 12.272 1.00 95.44 87 MET A C 1
ATOM 689 O O . MET A 1 87 ? -6.241 -1.202 11.170 1.00 95.44 87 MET A O 1
ATOM 693 N N . HIS A 1 88 ? -7.551 -2.158 12.720 1.00 94.88 88 HIS A N 1
ATOM 694 C CA . HIS A 1 88 ? -7.761 -3.392 11.952 1.00 94.88 88 HIS A CA 1
ATOM 695 C C . HIS A 1 88 ? -8.463 -3.156 10.616 1.00 94.88 88 HIS A C 1
ATOM 697 O O . HIS A 1 88 ? -8.097 -3.751 9.599 1.00 94.88 88 HIS A O 1
ATOM 703 N N . ARG A 1 89 ? -9.440 -2.244 10.574 1.00 95.81 89 ARG A N 1
ATOM 704 C CA . ARG A 1 89 ? -10.101 -1.862 9.320 1.00 95.81 89 ARG A CA 1
ATOM 705 C C . ARG A 1 89 ? -9.128 -1.193 8.347 1.00 95.81 89 ARG A C 1
ATOM 707 O O . ARG A 1 89 ? -9.155 -1.512 7.159 1.00 95.81 89 ARG A O 1
ATOM 714 N N . LEU A 1 90 ? -8.272 -0.297 8.840 1.00 94.88 90 LEU A N 1
ATOM 715 C CA . LEU A 1 90 ? -7.244 0.359 8.034 1.00 94.88 90 LEU A CA 1
ATOM 716 C C . LEU A 1 90 ? -6.254 -0.658 7.464 1.00 94.88 90 LEU A C 1
ATOM 718 O O . LEU A 1 90 ? -6.005 -0.612 6.260 1.00 94.88 90 LEU A O 1
ATOM 722 N N . MET A 1 91 ? -5.779 -1.622 8.265 1.00 93.56 91 MET A N 1
ATOM 723 C CA . MET A 1 91 ? -4.960 -2.732 7.756 1.00 93.56 91 MET A CA 1
ATOM 724 C C . MET A 1 91 ? -5.676 -3.482 6.627 1.00 93.56 91 MET A C 1
ATOM 726 O O . MET A 1 91 ? -5.101 -3.693 5.562 1.00 93.56 91 MET A O 1
ATOM 730 N N . GLY A 1 92 ? -6.963 -3.796 6.804 1.00 94.00 92 GLY A N 1
ATOM 731 C CA . GLY A 1 92 ? -7.779 -4.447 5.776 1.00 94.00 92 GLY A CA 1
ATOM 732 C C . GLY A 1 92 ? -7.869 -3.674 4.451 1.00 94.00 92 GLY A C 1
ATOM 733 O O . GLY A 1 92 ? -8.006 -4.293 3.395 1.00 94.00 92 GLY A O 1
ATOM 734 N N . PHE A 1 93 ? -7.757 -2.341 4.472 1.00 93.31 93 PHE A N 1
ATOM 735 C CA . PHE A 1 93 ? -7.730 -1.521 3.257 1.00 93.31 93 PHE A CA 1
ATOM 736 C C . PHE A 1 93 ? -6.374 -1.537 2.542 1.00 93.31 93 PHE A C 1
ATOM 738 O O . PHE A 1 93 ? -6.349 -1.516 1.309 1.00 93.31 93 PHE A O 1
ATOM 745 N N . VAL A 1 94 ? -5.256 -1.579 3.276 1.00 92.75 94 VAL A N 1
ATOM 746 C CA . VAL A 1 94 ? -3.908 -1.569 2.673 1.00 92.75 94 VAL A CA 1
ATOM 747 C C . VAL A 1 94 ? -3.415 -2.957 2.260 1.00 92.75 94 VAL A C 1
ATOM 749 O O . VAL A 1 94 ? -2.674 -3.070 1.280 1.00 92.75 94 VAL A O 1
ATOM 752 N N . GLU A 1 95 ? -3.859 -4.025 2.927 1.00 89.50 95 GLU A N 1
ATOM 753 C CA . GLU A 1 95 ? -3.392 -5.395 2.672 1.00 89.50 95 GLU A CA 1
ATOM 754 C C . GLU A 1 95 ? -3.505 -5.831 1.194 1.00 89.50 95 GLU A C 1
ATOM 756 O O . GLU A 1 95 ? -2.521 -6.361 0.658 1.00 89.50 95 GLU A O 1
ATOM 761 N N . PRO A 1 96 ? -4.621 -5.566 0.471 1.00 89.56 96 PRO A N 1
ATOM 762 C CA . PRO A 1 96 ? -4.766 -5.952 -0.936 1.00 89.56 96 PRO A CA 1
ATOM 763 C C . PRO A 1 96 ? -3.726 -5.308 -1.863 1.00 89.56 96 PRO A C 1
ATOM 765 O O . PRO A 1 96 ? -3.229 -5.957 -2.791 1.00 89.56 96 PRO A O 1
ATOM 768 N N . ALA A 1 97 ? -3.362 -4.046 -1.606 1.00 85.94 97 ALA A N 1
ATOM 769 C CA . ALA A 1 97 ? -2.353 -3.333 -2.388 1.00 85.94 97 ALA A CA 1
ATOM 770 C C . ALA A 1 97 ? -0.974 -4.001 -2.250 1.00 85.94 97 ALA A C 1
ATOM 772 O O . ALA A 1 97 ? -0.230 -4.138 -3.228 1.00 85.94 97 ALA A O 1
ATOM 773 N N . LEU A 1 98 ? -0.665 -4.501 -1.051 1.00 84.88 98 LEU A N 1
ATOM 774 C CA . LEU A 1 98 ? 0.591 -5.184 -0.751 1.00 84.88 98 LEU A CA 1
ATOM 775 C C . LEU A 1 98 ? 0.619 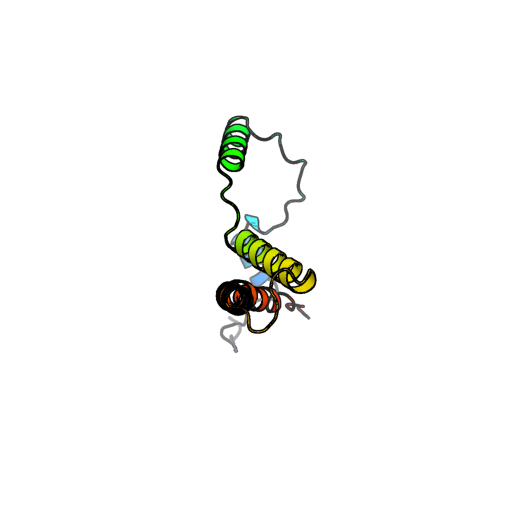-6.626 -1.288 1.00 84.88 98 LEU A C 1
ATOM 777 O O . LEU A 1 98 ? 1.662 -7.087 -1.767 1.00 84.88 98 LEU A O 1
ATOM 781 N N . THR A 1 99 ? -0.517 -7.332 -1.299 1.00 82.19 99 THR A N 1
ATOM 782 C CA . THR A 1 99 ? -0.590 -8.719 -1.798 1.00 82.19 99 THR A CA 1
ATOM 783 C C . THR A 1 99 ? -0.544 -8.820 -3.325 1.00 82.19 99 THR A C 1
ATOM 785 O O . THR A 1 99 ? 0.053 -9.760 -3.863 1.00 82.19 99 THR A O 1
ATOM 788 N N . TYR A 1 100 ? -1.135 -7.867 -4.055 1.00 64.62 100 TYR A N 1
ATOM 789 C CA . TYR A 1 100 ? -1.268 -7.957 -5.517 1.00 64.62 100 TYR A CA 1
ATOM 790 C C . TYR A 1 100 ? 0.088 -7.949 -6.253 1.00 64.62 100 TYR A C 1
ATOM 792 O O . TYR A 1 100 ? 0.271 -8.654 -7.251 1.00 64.62 100 TYR A O 1
ATOM 800 N N . ARG A 1 101 ? 1.094 -7.220 -5.742 1.00 55.78 101 ARG A N 1
ATOM 801 C CA . ARG A 1 101 ? 2.423 -7.134 -6.381 1.00 55.78 101 ARG A CA 1
ATOM 802 C C . ARG A 1 101 ? 3.345 -8.317 -6.051 1.00 55.78 101 ARG A C 1
ATOM 804 O O . ARG A 1 101 ? 4.143 -8.700 -6.912 1.00 55.78 101 ARG A O 1
ATOM 811 N N . LEU A 1 102 ? 3.210 -8.951 -4.878 1.00 54.34 102 LEU A N 1
ATOM 812 C CA . LEU A 1 102 ? 3.960 -10.172 -4.522 1.00 54.34 102 LEU A CA 1
ATOM 813 C C . LEU A 1 102 ? 3.733 -11.291 -5.552 1.00 54.34 102 LEU A C 1
ATOM 815 O O . LEU A 1 102 ? 4.682 -11.951 -5.981 1.00 54.34 102 LEU A O 1
ATOM 819 N N . ARG A 1 103 ? 2.500 -11.430 -6.056 1.00 51.69 103 ARG A N 1
ATOM 820 C CA . ARG A 1 103 ? 2.162 -12.437 -7.075 1.00 51.69 103 ARG A CA 1
ATOM 821 C C . ARG A 1 103 ? 2.784 -12.182 -8.453 1.00 51.69 103 ARG A C 1
ATOM 823 O O . ARG A 1 103 ? 3.020 -13.146 -9.177 1.00 51.69 103 ARG A O 1
ATOM 830 N N . ARG A 1 104 ? 3.104 -10.933 -8.828 1.00 47.78 104 ARG A N 1
ATOM 831 C CA . ARG A 1 104 ? 3.807 -10.649 -10.099 1.00 47.78 104 ARG A CA 1
ATOM 832 C C . ARG A 1 104 ? 5.302 -10.963 -10.039 1.00 47.78 104 ARG A C 1
ATOM 834 O O . ARG A 1 104 ? 5.843 -11.447 -11.028 1.00 47.78 104 ARG A O 1
ATOM 841 N N . ARG A 1 105 ? 5.976 -10.731 -8.904 1.00 51.84 105 ARG A N 1
ATOM 842 C CA . ARG A 1 105 ? 7.420 -11.029 -8.772 1.00 51.84 105 ARG A CA 1
ATOM 843 C C . ARG A 1 105 ? 7.727 -12.534 -8.739 1.00 51.84 105 ARG A C 1
ATOM 845 O O . ARG A 1 105 ? 8.819 -12.925 -9.134 1.00 51.84 105 ARG A O 1
ATOM 852 N N . GLY A 1 106 ? 6.765 -13.377 -8.354 1.00 47.16 106 GLY A N 1
ATOM 853 C CA . GLY A 1 106 ? 6.927 -14.838 -8.294 1.00 47.16 106 GLY A CA 1
ATOM 854 C C . GLY A 1 106 ? 6.926 -15.582 -9.639 1.00 47.16 106 GLY A C 1
ATOM 855 O O . GLY A 1 106 ? 7.228 -16.768 -9.659 1.00 47.16 106 GLY A O 1
ATOM 856 N N . ARG A 1 107 ? 6.612 -14.926 -10.767 1.00 45.47 107 ARG A N 1
ATOM 857 C CA . ARG A 1 107 ? 6.576 -15.560 -12.106 1.00 45.47 107 ARG A CA 1
ATOM 858 C C . ARG A 1 107 ? 7.765 -15.213 -13.015 1.00 45.47 107 ARG A C 1
ATOM 860 O O . ARG A 1 107 ? 7.742 -15.548 -14.192 1.00 45.47 107 ARG A O 1
ATOM 867 N N . GLY A 1 108 ? 8.794 -14.545 -12.489 1.00 47.56 108 GLY A N 1
ATOM 868 C CA . GLY A 1 108 ? 9.937 -14.055 -13.276 1.00 47.56 108 GLY A CA 1
ATOM 869 C C . GLY A 1 108 ? 11.214 -14.904 -13.232 1.00 47.56 108 GLY A C 1
ATOM 870 O O . GLY A 1 108 ? 12.206 -14.515 -13.837 1.00 47.56 108 GLY A O 1
ATOM 871 N N . ARG A 1 109 ? 11.243 -16.034 -12.514 1.00 53.72 109 ARG A N 1
ATOM 872 C CA . ARG A 1 109 ? 12.429 -16.903 -12.421 1.00 53.72 109 ARG A CA 1
ATOM 873 C C . ARG A 1 109 ? 12.074 -18.338 -12.779 1.00 53.72 109 ARG A C 1
ATOM 875 O O . ARG A 1 109 ? 11.704 -19.099 -11.897 1.00 53.72 109 ARG A O 1
ATOM 882 N N . GLN A 1 110 ? 12.185 -18.658 -14.066 1.00 52.19 110 GLN A N 1
ATOM 883 C CA . GLN A 1 110 ? 12.638 -19.942 -14.623 1.00 52.19 110 GLN A CA 1
ATOM 884 C C . GLN A 1 110 ? 12.391 -19.919 -16.138 1.00 52.19 110 GLN A C 1
ATOM 886 O O . GLN A 1 110 ? 11.415 -20.454 -16.645 1.00 52.19 110 GLN A O 1
ATOM 891 N N . PHE A 1 111 ? 13.295 -19.273 -16.868 1.00 42.56 111 PHE A N 1
ATOM 892 C CA . PHE A 1 111 ? 13.669 -19.765 -18.188 1.00 42.56 111 PHE A CA 1
ATOM 893 C C . PHE A 1 111 ? 15.137 -20.163 -18.068 1.00 42.56 111 PHE A C 1
ATOM 895 O O . PHE A 1 111 ? 16.022 -19.313 -18.083 1.00 42.56 111 PHE A O 1
ATOM 902 N N . ALA A 1 112 ? 15.369 -21.451 -17.835 1.00 40.28 112 ALA A N 1
ATOM 903 C CA . ALA A 1 112 ? 16.654 -22.086 -18.075 1.00 40.28 112 ALA A CA 1
ATOM 904 C C . ALA A 1 112 ? 16.497 -22.830 -19.409 1.00 40.28 112 ALA A C 1
ATOM 906 O O . ALA A 1 112 ? 15.655 -23.731 -19.474 1.00 40.28 112 ALA A O 1
ATOM 907 N N . PRO A 1 113 ? 17.183 -22.422 -20.489 1.00 45.12 113 PRO A N 1
ATOM 908 C CA . PRO A 1 113 ? 17.206 -23.225 -21.699 1.00 45.12 113 PRO A CA 1
ATOM 909 C C . PRO A 1 113 ? 18.092 -24.471 -21.479 1.00 45.12 113 PRO A C 1
ATOM 911 O O . PRO A 1 113 ? 18.960 -24.436 -20.601 1.00 45.12 113 PRO A O 1
ATOM 914 N N . PRO A 1 114 ? 17.831 -25.564 -22.220 1.00 54.66 114 PRO A N 1
ATOM 915 C CA . PRO A 1 114 ? 18.589 -26.815 -22.147 1.00 54.66 114 PRO A CA 1
ATOM 916 C C . PRO A 1 114 ? 20.039 -26.678 -22.622 1.00 54.66 114 PRO A C 1
ATOM 918 O O . PRO A 1 114 ? 20.310 -25.794 -23.469 1.00 54.66 114 PRO A O 1
#

Organism: NCBI:txid97028

Secondary structure (DSSP, 8-state):
-----SSTT---TTHHHHHHHHH-TTTS------PPPPPHHHHHHHHHHHHT-PPPHHHHHHHHHHHHHHHHHTTSS-TTSHHHHHHHHHHHHHHHHHHHHHHHHTTSS-----

Sequence (114 aa):
RGRTVVNAWDHEAGYMMWFYIVSHPILCPVQAAEEPPRPPNLEVLIAEQETNNVPDTLEICRDVRNEIQMSLEAGEAEEGTPIYDTMHRLMGFVEPALTYRLRRRGRGRQFAPP

Solvent-accessible surface area (backbone atoms only — not comparable to full-atom values): 7309 Å² total; per-residue (Å²): 135,82,81,84,75,89,46,100,79,70,68,62,94,60,48,67,59,52,50,46,56,70,76,37,64,85,74,53,81,67,79,78,63,80,79,71,82,77,55,70,73,56,53,53,53,48,53,53,46,62,74,63,60,71,78,52,70,68,54,53,42,49,51,55,46,50,50,50,51,49,39,50,75,72,54,78,37,52,89,92,37,74,60,31,57,49,50,55,50,52,43,65,66,38,48,60,68,61,53,60,55,58,64,61,66,71,74,76,82,83,86,77,82,134

pLDDT: mean 77.67, std 15.68, range [40.28, 96.25]

Foldseek 3Di:
DDDPDPDPPDDPVCPVVVCCCVVCVVPPPPPDDPDPPDDVVVVVVVVVCVVVPDPDVLVVLVVLLVVLVVCVVVPVDDPPDPVVVVSVVSNVVSVVVVVVVVVVVVVPDDDDDD

Radius of gyration: 26.16 Å; Cα contacts (8 Å, |Δi|>4): 31; chains: 1; bounding box: 46×50×76 Å

Mean predicted aligned error: 17.02 Å